Protein AF-A0A7Z9KB06-F1 (afdb_monomer_lite)

pLDDT: mean 72.12, std 8.95, range [44.34, 86.94]

Secondary structure (DSSP, 8-state):
-PPPPSS--SS-TTT--S----------EEEEEEEEESS--SGGGTTT-SEEEEEEEETTTB-

Sequence (63 aa):
MPSRPFTPRAHCNACGSLDTTWNVSKGEGEVYTFSVIMQSRHPAFKDIGPYALAYVDLDEGFR

Structure (mmCIF, N/CA/C/O backbone):
data_AF-A0A7Z9KB06-F1
#
_entry.id   AF-A0A7Z9KB06-F1
#
loop_
_atom_site.group_PDB
_atom_site.id
_atom_site.type_symbol
_atom_site.label_atom_id
_atom_site.label_alt_id
_atom_site.label_comp_id
_atom_site.label_asym_id
_atom_site.label_entity_id
_atom_site.label_seq_id
_atom_site.pdbx_PDB_ins_code
_atom_site.Cartn_x
_atom_site.Cartn_y
_atom_site.Cartn_z
_atom_site.occupancy
_atom_site.B_iso_or_equiv
_atom_site.auth_seq_id
_atom_site.auth_comp_id
_atom_site.auth_asym_id
_atom_site.auth_atom_id
_atom_site.pdbx_PDB_model_num
ATOM 1 N N . MET A 1 1 ? 16.158 -6.452 -14.508 1.00 44.34 1 MET A N 1
ATOM 2 C CA . MET A 1 1 ? 14.935 -5.846 -15.083 1.00 44.34 1 MET A CA 1
ATOM 3 C C . MET A 1 1 ? 14.757 -4.491 -14.418 1.00 44.34 1 MET A C 1
ATOM 5 O O . MET A 1 1 ? 14.961 -4.444 -13.210 1.00 44.34 1 MET A O 1
ATOM 9 N N . PRO A 1 2 ? 14.516 -3.393 -15.154 1.00 51.47 2 PRO A N 1
ATOM 10 C CA . PRO A 1 2 ? 14.432 -2.074 -14.535 1.00 51.47 2 PRO A CA 1
ATOM 11 C C . PRO A 1 2 ? 13.239 -2.052 -13.577 1.00 51.47 2 PRO A C 1
ATOM 13 O O . PRO A 1 2 ? 12.130 -2.431 -13.952 1.00 51.47 2 PRO A O 1
ATOM 16 N N . SER A 1 3 ? 13.495 -1.666 -12.330 1.00 55.91 3 SER A N 1
ATOM 17 C CA . SER A 1 3 ? 12.484 -1.540 -11.286 1.00 55.91 3 SER A CA 1
ATOM 18 C C . SER A 1 3 ? 11.434 -0.524 -11.724 1.00 55.91 3 SER A C 1
ATOM 20 O O . SER A 1 3 ? 11.739 0.643 -11.990 1.00 55.91 3 SER A O 1
ATOM 22 N N . A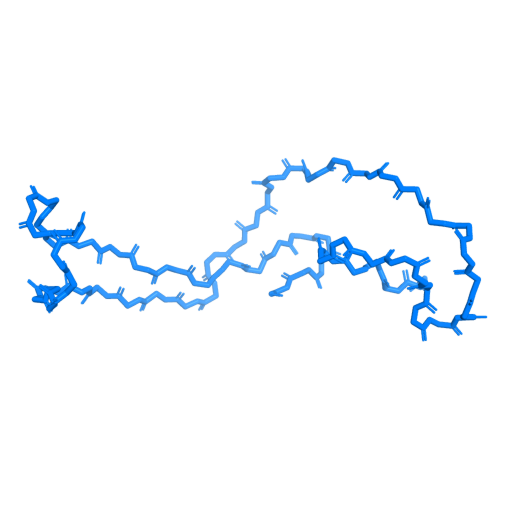RG A 1 4 ? 10.183 -0.970 -11.849 1.00 60.94 4 ARG A N 1
ATOM 23 C CA . ARG A 1 4 ? 9.075 -0.051 -12.100 1.00 60.94 4 ARG A CA 1
ATOM 24 C C . ARG A 1 4 ? 8.820 0.765 -10.836 1.00 60.94 4 ARG A C 1
ATOM 26 O O . ARG A 1 4 ? 8.873 0.217 -9.742 1.00 60.94 4 ARG A O 1
ATOM 33 N N . PRO A 1 5 ? 8.594 2.078 -10.945 1.00 58.91 5 PRO A N 1
ATOM 34 C CA . PRO A 1 5 ? 8.123 2.865 -9.820 1.00 58.91 5 PRO A CA 1
ATOM 35 C C . PRO A 1 5 ? 6.598 2.729 -9.698 1.00 58.91 5 PRO A C 1
ATOM 37 O O . PRO A 1 5 ? 5.886 2.903 -10.683 1.00 58.91 5 PRO A O 1
ATOM 40 N N . PHE A 1 6 ? 6.099 2.441 -8.493 1.00 62.38 6 PHE A N 1
ATOM 41 C CA . PHE A 1 6 ? 4.660 2.440 -8.187 1.00 62.38 6 PHE A CA 1
ATOM 42 C C . PHE A 1 6 ? 4.064 3.856 -8.201 1.00 62.38 6 PHE A C 1
ATOM 44 O O . PHE A 1 6 ? 2.927 4.067 -8.613 1.00 62.38 6 PHE A O 1
ATOM 51 N N . THR A 1 7 ? 4.850 4.857 -7.791 1.00 63.28 7 THR A N 1
ATOM 52 C CA . THR A 1 7 ? 4.436 6.258 -7.892 1.00 63.28 7 THR A CA 1
ATOM 53 C C . THR A 1 7 ? 4.481 6.711 -9.352 1.00 63.28 7 THR A C 1
ATOM 55 O O . THR A 1 7 ? 5.547 6.622 -9.974 1.00 63.28 7 THR A O 1
ATOM 58 N N . PRO A 1 8 ? 3.365 7.218 -9.916 1.00 64.75 8 PRO A N 1
ATOM 59 C CA . PRO A 1 8 ? 3.342 7.674 -11.296 1.00 64.75 8 PRO A CA 1
ATOM 60 C C . PRO A 1 8 ? 4.344 8.815 -11.461 1.00 64.75 8 PRO A C 1
ATOM 62 O O . PRO A 1 8 ? 4.268 9.849 -10.795 1.00 64.75 8 PRO A O 1
ATOM 65 N N . ARG A 1 9 ? 5.330 8.595 -12.330 1.00 68.38 9 ARG A N 1
ATOM 66 C CA . ARG A 1 9 ? 6.427 9.524 -12.599 1.00 68.38 9 ARG A CA 1
ATOM 67 C C . ARG A 1 9 ? 6.495 9.805 -14.091 1.00 68.38 9 ARG A C 1
ATOM 69 O O . ARG A 1 9 ? 6.322 8.908 -14.912 1.00 68.38 9 ARG A O 1
ATOM 76 N N . ALA A 1 10 ? 6.788 11.059 -14.425 1.00 71.56 10 ALA A N 1
ATOM 77 C CA . ALA A 1 10 ? 6.931 11.498 -15.810 1.00 71.56 10 ALA A CA 1
ATOM 78 C C . ALA A 1 10 ? 8.214 10.973 -16.480 1.00 71.56 10 ALA A C 1
ATOM 80 O O . ALA A 1 10 ? 8.289 10.950 -17.699 1.00 71.56 10 ALA A O 1
ATOM 81 N N . HIS A 1 11 ? 9.219 10.560 -15.702 1.00 72.12 11 HIS A N 1
ATOM 82 C CA . HIS A 1 11 ? 10.508 10.089 -16.207 1.00 72.12 11 HIS A CA 1
ATOM 83 C C . HIS A 1 11 ? 10.916 8.767 -15.548 1.00 72.12 11 HIS A C 1
ATOM 85 O O . HIS A 1 11 ? 10.655 8.529 -14.365 1.00 72.12 11 HIS A O 1
ATOM 91 N N . CYS A 1 12 ? 11.591 7.912 -16.313 1.00 69.19 12 CYS A N 1
ATOM 92 C CA . CYS A 1 12 ? 12.145 6.655 -15.828 1.00 69.19 12 CYS A CA 1
ATOM 93 C C . CYS A 1 12 ? 13.411 6.894 -14.987 1.00 69.19 12 CYS A C 1
ATOM 95 O O . CYS A 1 12 ? 14.343 7.561 -15.428 1.00 69.19 12 CYS A O 1
ATOM 97 N N . ASN A 1 13 ? 13.494 6.292 -13.798 1.00 67.62 13 ASN A N 1
ATOM 98 C CA . ASN A 1 13 ? 14.640 6.459 -12.889 1.00 67.62 13 ASN A CA 1
ATOM 99 C C . ASN A 1 13 ? 15.925 5.769 -13.362 1.00 67.62 13 ASN A C 1
ATOM 101 O O . ASN A 1 13 ? 17.004 6.111 -12.893 1.00 67.62 13 ASN A O 1
ATOM 105 N N . ALA A 1 14 ? 15.809 4.778 -14.249 1.00 71.69 14 ALA A N 1
ATOM 106 C CA . ALA A 1 14 ? 16.953 4.016 -14.739 1.00 71.69 14 ALA A CA 1
ATOM 107 C C . ALA A 1 14 ? 17.603 4.653 -15.978 1.00 71.69 14 ALA A C 1
ATOM 109 O O . ALA A 1 14 ? 18.804 4.509 -16.174 1.00 71.69 14 ALA A O 1
ATOM 110 N N . CYS A 1 15 ? 16.821 5.336 -16.822 1.00 75.75 15 CYS A N 1
ATOM 111 C CA . CYS A 1 15 ? 17.294 5.838 -18.117 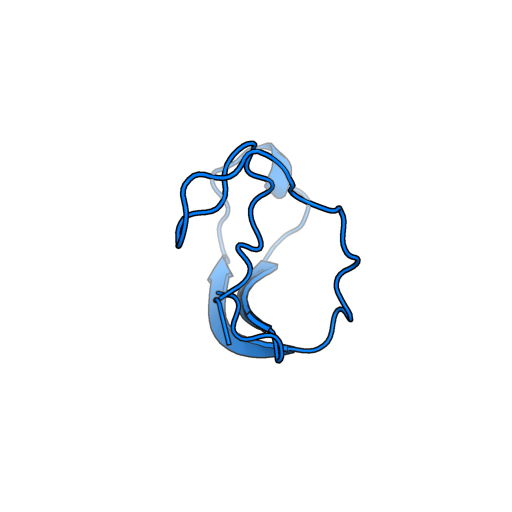1.00 75.75 15 CYS A CA 1
ATOM 112 C C . CYS A 1 15 ? 16.900 7.288 -18.437 1.00 75.75 15 CYS A C 1
ATOM 114 O O . CYS A 1 15 ? 17.292 7.795 -19.481 1.00 75.75 15 CYS A O 1
ATOM 116 N N . GLY A 1 16 ? 16.111 7.958 -17.592 1.00 70.56 16 GLY A N 1
ATOM 117 C CA . GLY A 1 16 ? 15.654 9.334 -17.823 1.00 70.56 16 GLY A CA 1
ATOM 118 C C . GLY A 1 16 ? 14.647 9.500 -18.968 1.00 70.56 16 GLY A C 1
ATOM 119 O O . GLY A 1 16 ? 14.220 10.619 -19.233 1.00 70.56 16 GLY A O 1
ATOM 120 N N . SER A 1 17 ? 14.250 8.410 -19.635 1.00 72.62 17 SER A N 1
ATOM 121 C CA . SER A 1 17 ? 13.264 8.450 -20.719 1.00 72.62 17 SER A CA 1
ATOM 122 C C . SER A 1 17 ? 11.890 8.893 -20.212 1.00 72.62 17 SER A C 1
ATOM 124 O O . SER A 1 17 ? 11.473 8.507 -19.116 1.00 72.62 17 SER A O 1
ATOM 126 N N . LEU A 1 18 ? 11.190 9.672 -21.038 1.00 72.88 18 LEU A N 1
ATOM 127 C CA . LEU A 1 18 ? 9.796 10.090 -20.842 1.00 72.88 18 LEU A CA 1
ATOM 128 C C . LEU A 1 18 ? 8.791 9.059 -21.382 1.00 72.88 18 LEU A C 1
ATOM 130 O O . LEU A 1 18 ? 7.586 9.252 -21.257 1.00 72.88 18 LEU A O 1
ATOM 134 N N . ASP A 1 19 ? 9.279 7.975 -21.989 1.00 73.06 19 ASP A N 1
ATOM 135 C CA . ASP A 1 19 ? 8.457 6.869 -22.483 1.00 73.06 19 ASP A CA 1
ATOM 136 C C . ASP A 1 19 ? 8.029 5.970 -21.310 1.00 73.06 19 ASP A C 1
ATOM 138 O O . ASP A 1 19 ? 8.561 4.880 -21.078 1.00 73.06 19 ASP A O 1
ATOM 142 N N . THR A 1 20 ? 7.139 6.500 -20.468 1.00 68.00 20 THR A N 1
ATOM 143 C CA . THR A 1 20 ? 6.536 5.773 -19.352 1.00 68.00 20 THR A CA 1
ATOM 144 C C . THR A 1 20 ? 5.135 5.310 -19.733 1.00 68.00 20 THR A C 1
ATOM 146 O O . THR A 1 20 ? 4.332 6.048 -20.299 1.00 68.00 20 THR A O 1
ATOM 149 N N . THR A 1 21 ? 4.822 4.053 -19.416 1.00 69.12 21 THR A N 1
ATOM 150 C CA . THR A 1 21 ? 3.497 3.473 -19.655 1.00 69.12 21 THR A CA 1
ATOM 151 C C . THR A 1 21 ? 2.758 3.273 -18.341 1.00 69.12 21 THR A C 1
ATOM 153 O O . THR A 1 21 ? 3.343 2.885 -17.325 1.00 69.12 21 THR A O 1
ATOM 156 N N . TRP A 1 22 ? 1.448 3.516 -18.362 1.00 74.25 22 TRP A N 1
ATOM 157 C CA . TRP A 1 22 ? 0.568 3.154 -17.258 1.00 74.25 22 TRP A CA 1
ATOM 158 C C . TRP A 1 22 ? 0.417 1.652 -17.197 1.00 74.25 22 TRP A C 1
ATOM 160 O O . TRP A 1 22 ? 0.205 0.990 -18.210 1.00 74.25 22 TRP A O 1
ATOM 170 N N . ASN A 1 23 ? 0.523 1.117 -15.994 1.00 71.19 23 ASN A N 1
ATOM 171 C CA . ASN A 1 23 ? 0.363 -0.297 -15.780 1.00 71.19 23 ASN A CA 1
ATOM 172 C C . ASN A 1 23 ? -0.389 -0.535 -14.486 1.00 71.19 23 ASN A C 1
ATOM 174 O O . ASN A 1 23 ? -0.168 0.155 -13.492 1.00 71.19 23 ASN A O 1
ATOM 178 N N . VAL A 1 24 ? -1.298 -1.496 -14.542 1.00 74.56 24 VAL A N 1
ATOM 179 C CA . VAL A 1 24 ? -2.231 -1.761 -13.458 1.00 74.56 24 VAL A CA 1
ATOM 180 C C . VAL A 1 24 ? -1.573 -2.672 -12.430 1.00 74.56 24 VAL A C 1
ATOM 182 O O . VAL A 1 24 ? -1.012 -3.707 -12.785 1.00 74.56 24 VAL A O 1
ATOM 185 N N . SER A 1 25 ? -1.688 -2.249 -11.169 1.00 71.00 25 SER A N 1
ATOM 186 C CA . SER A 1 25 ? -1.504 -3.052 -9.960 1.00 71.00 25 SER A CA 1
ATOM 187 C C . SER A 1 25 ? -2.107 -4.454 -10.094 1.00 71.00 25 SER A C 1
ATOM 189 O O . SER A 1 25 ? -3.318 -4.510 -10.294 1.00 71.00 25 SER A O 1
ATOM 191 N N . LYS A 1 26 ? -1.380 -5.571 -9.927 1.00 72.06 26 LYS A N 1
ATOM 192 C CA . LYS A 1 26 ? -2.063 -6.864 -9.692 1.00 72.06 26 LYS A CA 1
ATOM 193 C C . LYS A 1 26 ? -2.856 -6.866 -8.380 1.00 72.06 26 LYS A C 1
ATOM 195 O O . LYS A 1 26 ? -3.808 -7.625 -8.251 1.00 72.06 26 LYS A O 1
ATOM 200 N N . GLY A 1 27 ? -2.492 -5.987 -7.439 1.00 74.94 27 GLY A N 1
ATOM 201 C CA . GLY A 1 27 ? -3.151 -5.867 -6.136 1.00 74.94 27 GLY A CA 1
ATOM 202 C C . GLY A 1 27 ? -2.809 -6.998 -5.162 1.00 74.94 27 GLY A C 1
ATOM 203 O O . GLY A 1 27 ? -3.439 -7.100 -4.114 1.00 74.94 27 GLY A O 1
ATOM 204 N N . GLU A 1 28 ? -1.824 -7.828 -5.503 1.00 77.69 28 GLU A N 1
ATOM 205 C CA . GLU A 1 28 ? -1.304 -8.914 -4.673 1.00 77.69 28 GLU A CA 1
ATOM 206 C C . GLU A 1 28 ? -0.036 -8.430 -3.951 1.00 77.69 28 GLU A C 1
ATOM 208 O O . GLU A 1 28 ? 0.835 -7.786 -4.549 1.00 77.69 28 GLU A O 1
ATOM 213 N N . GLY A 1 29 ?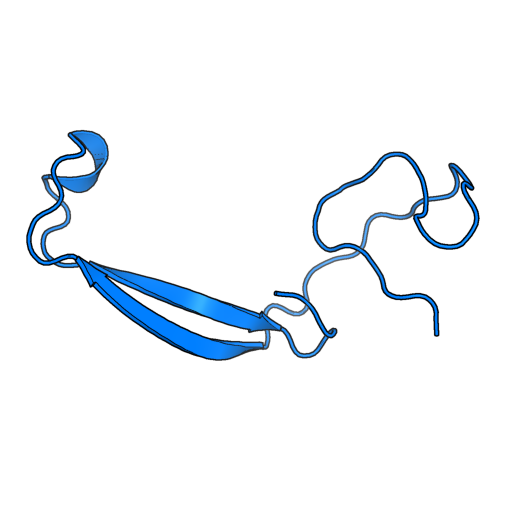 0.037 -8.682 -2.646 1.00 79.19 29 GLY A N 1
ATOM 214 C CA . GLY A 1 29 ? 1.146 -8.258 -1.802 1.00 79.19 29 GLY A CA 1
ATOM 215 C C . GLY A 1 29 ? 1.039 -8.800 -0.382 1.00 79.19 29 GLY A C 1
ATOM 216 O O . GLY A 1 29 ? -0.038 -9.187 0.075 1.00 79.19 29 GLY A O 1
ATOM 217 N N . GLU A 1 30 ? 2.165 -8.816 0.317 1.00 81.81 30 GLU A N 1
ATOM 218 C CA . GLU A 1 30 ? 2.299 -9.309 1.682 1.00 81.81 30 GLU A CA 1
ATOM 219 C C . GLU A 1 30 ? 2.373 -8.142 2.672 1.00 81.81 30 GLU A C 1
ATOM 221 O O . GLU A 1 30 ? 2.993 -7.112 2.414 1.00 81.81 30 GLU A O 1
ATOM 226 N N . VAL A 1 31 ? 1.732 -8.277 3.835 1.00 82.69 31 VAL A N 1
ATOM 227 C CA . VAL A 1 31 ? 1.821 -7.256 4.886 1.00 82.69 31 VAL A CA 1
ATOM 228 C C . VAL A 1 31 ? 3.206 -7.320 5.525 1.00 82.69 31 VAL A C 1
ATOM 230 O O . VAL A 1 31 ? 3.465 -8.177 6.365 1.00 82.69 31 VAL A O 1
ATOM 233 N N . TYR A 1 32 ? 4.072 -6.371 5.172 1.00 83.12 32 TYR A N 1
ATOM 234 C CA . TYR A 1 32 ? 5.405 -6.246 5.756 1.00 83.12 32 TYR A CA 1
ATOM 235 C C . TYR A 1 32 ? 5.331 -5.851 7.233 1.00 83.12 32 TYR A C 1
ATOM 237 O O . TYR A 1 32 ? 5.944 -6.458 8.111 1.00 83.12 32 TYR A O 1
ATOM 245 N N . THR A 1 33 ? 4.559 -4.808 7.536 1.00 85.62 33 THR A N 1
ATOM 246 C CA . THR A 1 33 ? 4.333 -4.382 8.916 1.00 85.62 33 THR A CA 1
ATOM 247 C C . THR A 1 33 ? 3.011 -3.656 9.043 1.00 85.62 33 THR A C 1
ATOM 249 O O . THR A 1 33 ? 2.541 -3.032 8.096 1.00 85.62 33 THR A O 1
ATOM 252 N N . PHE A 1 34 ? 2.409 -3.705 10.224 1.00 86.94 34 PHE A N 1
ATOM 253 C CA . PHE A 1 34 ? 1.176 -2.991 10.500 1.00 86.94 34 PHE A CA 1
ATOM 254 C C . PHE A 1 34 ? 1.216 -2.329 11.872 1.00 86.94 34 PHE A C 1
ATOM 256 O O . PHE A 1 34 ? 1.916 -2.751 12.789 1.00 86.94 34 PHE A O 1
ATOM 263 N N . SER A 1 35 ? 0.460 -1.250 12.010 1.00 86.12 35 SER A N 1
ATOM 264 C CA . SER A 1 35 ? 0.267 -0.513 13.250 1.00 86.12 35 SER A CA 1
ATOM 265 C C . SER A 1 35 ? -1.213 -0.227 13.427 1.00 86.12 35 SER A C 1
ATOM 267 O O . SER A 1 35 ? -1.869 0.290 12.524 1.00 86.12 35 SER A O 1
ATOM 269 N N . VAL A 1 36 ? -1.744 -0.556 14.601 1.00 84.94 36 VAL A N 1
ATOM 270 C CA . VAL A 1 36 ? -3.149 -0.302 14.930 1.00 84.94 36 VAL A CA 1
ATOM 271 C C . VAL A 1 36 ? -3.255 1.042 15.635 1.00 84.94 36 VAL A C 1
ATOM 273 O O . VAL A 1 36 ? -2.761 1.224 16.749 1.00 84.94 36 VAL A O 1
ATOM 276 N N . ILE A 1 37 ? -3.907 1.998 14.982 1.00 82.38 37 ILE A N 1
ATOM 277 C CA . ILE A 1 37 ? -4.179 3.309 15.555 1.00 82.38 37 ILE A CA 1
ATOM 278 C C . ILE A 1 37 ? -5.453 3.204 16.385 1.00 82.38 37 ILE A C 1
ATOM 280 O O . ILE A 1 37 ? -6.558 3.243 15.857 1.00 82.38 37 ILE A O 1
ATOM 284 N N . MET A 1 38 ? -5.287 3.093 17.704 1.00 78.19 38 MET A N 1
ATOM 285 C CA . MET A 1 38 ? -6.403 3.055 18.660 1.00 78.19 38 MET A CA 1
ATOM 286 C C . MET A 1 38 ? -7.006 4.442 18.926 1.00 78.19 38 MET A C 1
ATOM 288 O O . MET A 1 38 ? -8.185 4.555 19.247 1.00 78.19 38 MET A O 1
ATOM 292 N N . GLN A 1 39 ? -6.201 5.504 18.813 1.00 71.62 39 GLN A N 1
ATOM 293 C CA . GLN A 1 39 ? -6.635 6.889 19.007 1.00 71.62 39 GLN A CA 1
ATOM 294 C C . GLN A 1 39 ? -6.159 7.764 17.852 1.00 71.62 39 GLN A C 1
ATOM 296 O O . GLN A 1 39 ? -5.043 8.287 17.847 1.00 71.62 39 GLN A O 1
ATOM 301 N N . SER A 1 40 ? -7.030 7.961 16.869 1.00 66.00 40 SER A N 1
ATOM 302 C CA . SER A 1 40 ? -6.770 8.883 15.773 1.00 66.00 40 SER A CA 1
ATOM 303 C C . SER A 1 40 ? -7.044 10.323 16.195 1.00 66.00 40 SER A C 1
ATOM 305 O O . SER A 1 40 ? -8.171 10.681 16.532 1.00 66.00 40 SER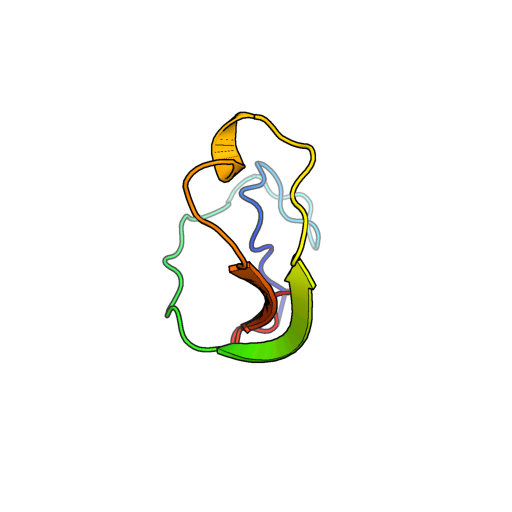 A O 1
ATOM 307 N N . ARG A 1 41 ? -6.019 11.178 16.133 1.00 64.62 41 ARG A N 1
ATOM 308 C CA . ARG A 1 41 ? -6.167 12.627 16.371 1.00 64.62 41 ARG A CA 1
ATOM 309 C C . ARG A 1 41 ? -6.652 13.400 15.142 1.00 64.62 41 ARG A C 1
ATOM 311 O O . ARG A 1 41 ? -6.956 14.583 15.253 1.00 64.62 41 ARG A O 1
ATOM 318 N N . HIS A 1 42 ? -6.718 12.750 13.981 1.00 68.25 42 HIS A N 1
ATOM 319 C CA . HIS A 1 42 ? -7.154 13.378 12.741 1.00 68.25 42 HIS A CA 1
ATOM 320 C C . HIS A 1 42 ? -8.689 13.325 12.624 1.00 68.25 42 HIS A C 1
ATOM 322 O O . HIS A 1 42 ? -9.255 12.231 12.701 1.00 68.25 42 HIS A O 1
ATOM 328 N N . PRO A 1 43 ? -9.376 14.466 12.416 1.00 68.50 43 PRO A N 1
ATOM 329 C CA . PRO A 1 43 ? -10.839 14.539 12.454 1.00 68.50 43 PRO A CA 1
ATOM 330 C C . PRO A 1 43 ? -11.520 13.637 11.417 1.00 68.50 43 PRO A C 1
ATOM 332 O O . PRO A 1 43 ? -12.578 13.096 11.705 1.00 68.50 43 PRO A O 1
ATOM 335 N N . ALA A 1 44 ? -10.886 13.393 10.264 1.00 72.44 44 ALA A N 1
ATOM 336 C CA . ALA A 1 44 ? -11.429 12.514 9.220 1.00 72.44 44 ALA A CA 1
ATOM 337 C C . ALA A 1 44 ? -11.533 11.025 9.613 1.00 72.44 44 ALA A C 1
ATOM 339 O O . ALA A 1 44 ? -12.236 10.276 8.949 1.00 72.44 44 ALA A O 1
ATOM 340 N N . PHE A 1 45 ? -10.841 10.590 10.671 1.00 66.94 45 PHE A N 1
ATOM 341 C CA . PHE A 1 45 ? -10.825 9.187 11.107 1.00 66.94 45 PHE A CA 1
ATOM 342 C C . PHE A 1 45 ? -11.535 8.974 12.449 1.00 66.94 45 PHE A C 1
ATOM 344 O O . PHE A 1 45 ? -11.526 7.875 12.995 1.00 66.94 45 PHE A O 1
ATOM 351 N N . LYS A 1 46 ? -12.154 10.029 12.989 1.00 64.31 46 LYS A N 1
ATOM 352 C CA . LYS A 1 46 ? -12.707 10.043 14.345 1.00 64.31 46 LYS A CA 1
ATOM 353 C C . LYS A 1 46 ? -13.902 9.097 14.510 1.00 64.31 46 LYS A C 1
ATOM 355 O O . LYS A 1 46 ? -14.057 8.518 15.579 1.00 64.31 46 LYS A O 1
ATOM 360 N N . ASP A 1 47 ? -14.681 8.908 13.446 1.00 71.50 47 ASP A N 1
ATOM 361 C CA . ASP A 1 47 ? -15.880 8.058 13.436 1.00 71.50 47 ASP A CA 1
ATOM 362 C C . ASP A 1 47 ? -15.597 6.596 13.045 1.00 71.50 47 ASP A C 1
ATOM 364 O O . ASP A 1 47 ? -16.471 5.743 13.158 1.00 71.50 47 ASP A O 1
ATOM 368 N N . ILE A 1 48 ? -14.375 6.290 12.593 1.00 72.94 48 ILE A N 1
ATOM 369 C CA . ILE A 1 48 ? -14.000 4.965 12.065 1.00 72.94 48 ILE A CA 1
ATOM 370 C C . ILE A 1 48 ? -13.537 4.029 13.198 1.00 72.94 48 ILE A C 1
ATOM 372 O O . ILE A 1 48 ? -13.539 2.809 13.049 1.00 72.94 48 ILE A O 1
ATOM 376 N N . GLY A 1 49 ? -13.188 4.588 14.362 1.00 74.19 49 GLY A N 1
ATOM 377 C CA . GLY A 1 49 ? -12.671 3.824 15.496 1.00 74.19 49 GLY A CA 1
ATOM 378 C C . GLY A 1 49 ? -11.245 3.309 15.251 1.00 74.19 49 GLY A C 1
ATOM 379 O O . GLY A 1 49 ? -10.504 3.906 14.468 1.00 74.19 49 GLY A O 1
ATOM 380 N N . PRO A 1 50 ? -10.818 2.236 15.941 1.00 77.69 50 PRO A N 1
ATOM 381 C CA . PRO A 1 50 ? -9.489 1.670 15.754 1.00 77.69 50 PRO A CA 1
ATOM 382 C C . PRO A 1 50 ? -9.291 1.119 14.339 1.00 77.69 50 PRO A C 1
ATOM 384 O O . PRO A 1 50 ? -10.041 0.244 13.911 1.00 77.69 50 PRO A O 1
ATOM 387 N N . TYR A 1 51 ? -8.256 1.577 13.635 1.00 79.56 51 TYR A N 1
ATOM 388 C CA . TYR A 1 51 ? -7.914 1.075 12.299 1.00 79.56 51 TYR A CA 1
ATOM 389 C C . TYR A 1 51 ? -6.464 0.603 12.218 1.00 79.56 51 TYR A C 1
ATOM 391 O O . TYR A 1 51 ? -5.576 1.133 12.888 1.00 79.56 51 TYR A O 1
ATOM 399 N N . ALA A 1 52 ? -6.226 -0.405 11.379 1.00 84.00 52 ALA A N 1
ATOM 400 C CA . ALA A 1 52 ? -4.892 -0.897 11.073 1.00 84.00 52 ALA A CA 1
ATOM 401 C C . ALA A 1 52 ? -4.329 -0.153 9.855 1.00 84.00 52 ALA A C 1
ATOM 403 O O . ALA A 1 52 ? -4.926 -0.165 8.781 1.00 84.00 52 ALA A O 1
ATOM 404 N N . LEU A 1 53 ? -3.174 0.486 10.024 1.00 84.94 53 LEU A N 1
ATOM 405 C CA . LEU A 1 53 ? -2.333 0.937 8.921 1.00 84.94 53 LEU A CA 1
ATOM 406 C C . LEU A 1 53 ? -1.295 -0.137 8.645 1.00 84.94 53 LEU A C 1
ATOM 408 O O . LEU A 1 53 ? -0.520 -0.472 9.536 1.00 84.94 53 LEU A O 1
ATOM 412 N N . ALA A 1 54 ? -1.276 -0.657 7.425 1.00 86.38 54 ALA A N 1
ATOM 413 C CA . ALA A 1 54 ? -0.321 -1.664 6.996 1.00 86.38 54 ALA A CA 1
ATOM 414 C C . ALA A 1 54 ? 0.563 -1.116 5.873 1.00 86.38 54 ALA A C 1
ATOM 416 O O . ALA A 1 54 ? 0.068 -0.485 4.940 1.00 86.38 54 ALA A O 1
ATOM 417 N N . TYR A 1 55 ? 1.861 -1.384 5.971 1.00 83.00 55 TYR A N 1
ATOM 418 C CA . TYR A 1 55 ? 2.765 -1.380 4.833 1.00 83.00 55 TYR A CA 1
ATOM 419 C C . TYR A 1 55 ? 2.665 -2.747 4.171 1.00 83.00 55 TYR A C 1
ATOM 421 O O . TYR A 1 55 ? 2.832 -3.774 4.834 1.00 83.00 55 TYR A O 1
ATOM 429 N N . VAL A 1 56 ? 2.361 -2.740 2.881 1.00 82.69 56 VAL A N 1
ATOM 430 C CA . VAL A 1 56 ? 2.211 -3.941 2.067 1.00 82.69 56 VAL A CA 1
ATOM 431 C C . VAL A 1 56 ? 3.337 -3.925 1.048 1.00 82.69 56 VAL A C 1
ATOM 433 O O . VAL A 1 56 ? 3.447 -2.960 0.295 1.00 82.69 56 VAL A O 1
ATOM 436 N N . ASP A 1 57 ? 4.159 -4.968 1.050 1.00 80.56 57 ASP A N 1
ATOM 437 C CA . ASP A 1 57 ? 5.120 -5.220 -0.015 1.00 80.56 57 ASP A CA 1
ATOM 438 C C . ASP A 1 57 ? 4.369 -5.930 -1.142 1.00 80.56 57 ASP A C 1
ATOM 440 O O . ASP A 1 57 ? 3.888 -7.049 -0.980 1.00 80.56 57 ASP A O 1
ATOM 444 N N . LEU A 1 58 ? 4.210 -5.266 -2.282 1.00 77.62 58 LEU A N 1
ATOM 445 C CA . LEU A 1 58 ? 3.546 -5.872 -3.433 1.00 77.62 58 LEU A CA 1
ATOM 446 C C . LEU A 1 58 ? 4.523 -6.807 -4.149 1.00 77.62 58 LEU A C 1
ATOM 448 O O . LEU A 1 58 ? 5.700 -6.469 -4.299 1.00 77.62 58 LEU A O 1
ATOM 452 N N . ASP A 1 59 ? 4.023 -7.926 -4.683 1.00 66.69 59 ASP A N 1
ATOM 453 C CA . ASP A 1 59 ? 4.826 -8.970 -5.358 1.00 66.69 59 ASP A CA 1
ATOM 454 C C . ASP A 1 59 ? 5.655 -8.441 -6.539 1.00 66.69 59 ASP A C 1
ATOM 456 O O . ASP A 1 59 ? 6.657 -9.016 -6.965 1.00 66.69 59 ASP A O 1
ATOM 460 N N . GLU A 1 60 ? 5.248 -7.299 -7.077 1.00 68.12 60 GLU A N 1
ATOM 461 C CA . GLU A 1 60 ? 5.943 -6.573 -8.133 1.00 68.12 60 GLU A CA 1
ATOM 462 C C . GLU A 1 60 ? 7.213 -5.840 -7.632 1.00 68.12 60 GLU A C 1
ATOM 464 O O . GLU A 1 60 ? 7.900 -5.180 -8.417 1.00 68.12 60 GLU A O 1
ATOM 469 N N . GLY A 1 61 ? 7.562 -5.992 -6.348 1.00 6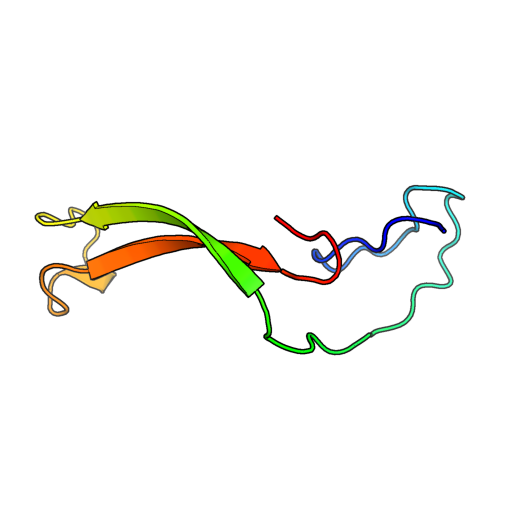0.25 61 GLY A N 1
ATOM 470 C CA . GLY A 1 61 ? 8.728 -5.397 -5.692 1.00 60.25 61 GLY A CA 1
ATOM 471 C C . GLY A 1 61 ? 8.488 -3.968 -5.203 1.00 60.25 61 GLY A C 1
ATOM 472 O O . GLY A 1 61 ? 9.441 -3.190 -5.092 1.00 60.25 61 GLY A O 1
ATOM 473 N N . PHE A 1 62 ? 7.226 -3.596 -4.972 1.00 60.94 62 PHE A N 1
ATOM 474 C CA . PHE A 1 62 ? 6.853 -2.259 -4.510 1.00 60.94 62 PHE A CA 1
ATOM 475 C C . PHE A 1 62 ? 6.711 -2.220 -2.988 1.00 60.94 62 PHE A C 1
ATOM 477 O O . PHE A 1 62 ? 6.194 -3.163 -2.403 1.00 60.94 62 PHE A O 1
ATOM 484 N N . ARG A 1 63 ? 7.109 -1.094 -2.391 1.00 58.47 63 ARG A N 1
ATOM 485 C CA . ARG A 1 63 ? 6.874 -0.717 -0.992 1.00 58.47 63 ARG A CA 1
ATOM 486 C C . ARG A 1 63 ? 6.423 0.739 -0.925 1.00 58.47 63 ARG A C 1
ATOM 488 O O . ARG A 1 63 ? 6.865 1.510 -1.819 1.00 58.47 63 ARG A O 1
#

Foldseek 3Di:
DQQDAPPDDCARPVPRDSPDDDDDAPVAWAFPDKDWDQDDPDPVCRVVGIDIDTDTQHPSRYD

Radius of gyra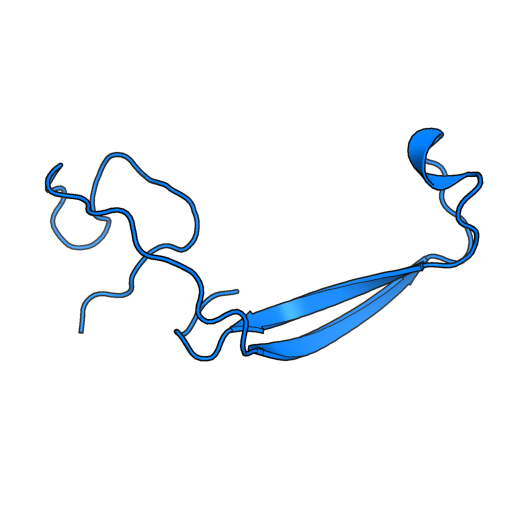tion: 16.46 Å; chains: 1; bounding box: 33×24×42 Å